Protein AF-A0A524LNA4-F1 (afdb_monomer_lite)

Radius of gyration: 17.6 Å; chains: 1; bounding box: 39×38×52 Å

Foldseek 3Di:
DWDDDPQWIWDWADDPQQKIKIWTFNQDPVPRDHDDDDDGWIKIFIDHNNPAGQDDIDTFDPDPCSVVVVVVVVVVQNQQWDPDAALVGFGWGWDADPVSPAIWTAGSPPPQAGDIGRDPDHNVVVDDNVDRDPGDHD

Sequence (138 aa):
SIRSVEGEIIYRIPLKNDLSIWIYSTINPMSGMSRERGEDAIRMVLMYKNTHAVMKESKTLRTLNWKKNLEAKIKELTEKTTEYRCPWGHPLVKRTGKSGKGSFYGCANFPDCSYTYKGEKRISDVYDPKNIPPLPRK

Structure (mmCIF, N/CA/C/O backbone):
data_AF-A0A524LNA4-F1
#
_entry.id   AF-A0A524LNA4-F1
#
loop_
_atom_site.group_PDB
_atom_site.id
_atom_site.type_symbol
_atom_site.label_atom_id
_atom_site.label_alt_id
_atom_site.label_comp_id
_atom_site.label_asym_id
_atom_site.label_entity_id
_atom_site.label_seq_id
_atom_site.pdbx_PDB_ins_code
_atom_site.Cartn_x
_atom_site.Cartn_y
_atom_site.Cartn_z
_atom_site.occupancy
_atom_site.B_iso_or_equiv
_atom_site.auth_seq_id
_atom_site.auth_comp_id
_atom_site.auth_asym_id
_atom_site.auth_atom_id
_atom_site.pdbx_PDB_model_num
ATOM 1 N N . SER A 1 1 ? 5.785 -16.293 -3.740 1.00 58.09 1 SER A N 1
ATOM 2 C CA . SER A 1 1 ? 5.402 -17.344 -4.708 1.00 58.09 1 SER A CA 1
ATOM 3 C C . SER A 1 1 ? 5.394 -16.749 -6.105 1.00 58.09 1 SER A C 1
ATOM 5 O O . SER A 1 1 ? 5.196 -15.542 -6.222 1.00 58.09 1 SER 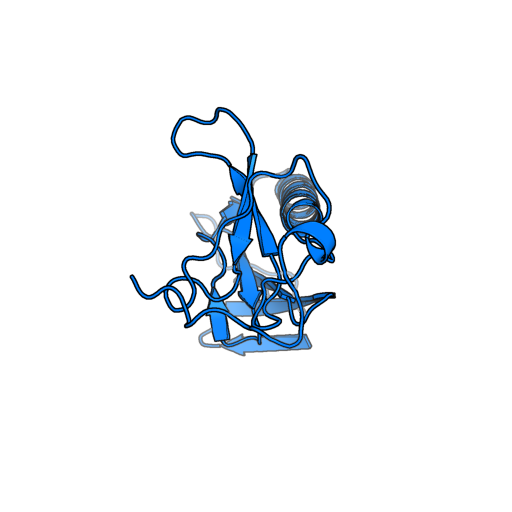A O 1
ATOM 7 N N . ILE A 1 2 ? 5.646 -17.570 -7.127 1.00 58.34 2 ILE A N 1
ATOM 8 C CA . ILE A 1 2 ? 5.621 -17.180 -8.544 1.00 58.34 2 ILE A CA 1
ATOM 9 C C . ILE A 1 2 ? 4.382 -17.829 -9.168 1.00 58.34 2 ILE A C 1
ATOM 11 O O . ILE A 1 2 ? 4.153 -19.019 -8.957 1.00 58.34 2 ILE A O 1
ATOM 15 N N . ARG A 1 3 ? 3.559 -17.056 -9.880 1.00 61.94 3 ARG A N 1
ATOM 16 C CA . ARG A 1 3 ? 2.427 -17.566 -10.674 1.00 61.94 3 ARG A CA 1
ATOM 17 C C . ARG A 1 3 ? 2.467 -16.924 -12.056 1.00 61.94 3 ARG A C 1
ATOM 19 O O . ARG A 1 3 ? 2.799 -15.746 -12.150 1.00 61.94 3 ARG A O 1
ATOM 26 N N . SER A 1 4 ? 2.145 -17.687 -13.098 1.00 54.56 4 SER A N 1
ATOM 27 C CA . SER A 1 4 ? 1.958 -17.152 -14.447 1.00 54.56 4 SER A CA 1
ATOM 28 C C . SER A 1 4 ? 0.468 -17.104 -14.766 1.00 54.56 4 SER A C 1
ATOM 30 O O . SER A 1 4 ? -0.234 -18.090 -14.545 1.00 54.56 4 SER A O 1
ATOM 32 N N . VAL A 1 5 ? -0.009 -15.954 -15.233 1.00 61.72 5 VAL A N 1
ATOM 33 C CA . VAL A 1 5 ? -1.385 -15.737 -15.697 1.00 61.72 5 VAL A CA 1
ATOM 34 C C . VAL A 1 5 ? -1.273 -14.985 -17.019 1.00 61.72 5 VAL A C 1
ATOM 36 O O . VAL A 1 5 ? -0.635 -13.939 -17.061 1.00 61.72 5 VAL A O 1
ATOM 39 N N . GLU A 1 6 ? -1.807 -15.547 -18.107 1.00 56.84 6 GLU A N 1
ATOM 40 C CA . GLU A 1 6 ? -1.861 -14.896 -19.435 1.00 56.84 6 GLU A CA 1
ATOM 41 C C . GLU A 1 6 ? -0.500 -14.391 -19.979 1.00 56.84 6 GLU A C 1
ATOM 43 O O . GLU A 1 6 ? -0.417 -13.452 -20.769 1.00 56.84 6 GLU A O 1
ATOM 48 N N . GLY A 1 7 ? 0.606 -15.030 -19.577 1.00 57.44 7 GLY A N 1
ATOM 49 C CA . GLY A 1 7 ? 1.959 -14.648 -19.999 1.00 57.44 7 GLY A CA 1
ATOM 50 C C . GLY A 1 7 ? 2.595 -13.508 -19.193 1.00 57.44 7 GLY A C 1
ATOM 51 O O . GLY A 1 7 ? 3.727 -13.131 -19.493 1.00 57.44 7 GLY A O 1
ATOM 52 N N . GLU A 1 8 ? 1.925 -13.000 -18.156 1.00 61.28 8 GLU A N 1
ATOM 53 C CA . GLU A 1 8 ? 2.538 -12.196 -17.098 1.00 61.28 8 GLU A CA 1
ATOM 54 C C . GLU A 1 8 ? 2.961 -13.089 -15.927 1.00 61.28 8 GLU A C 1
ATOM 56 O O . GLU A 1 8 ? 2.310 -14.076 -15.574 1.00 61.28 8 GLU A O 1
ATOM 61 N N . ILE A 1 9 ? 4.078 -12.735 -15.305 1.00 70.75 9 ILE A N 1
ATOM 62 C CA . ILE A 1 9 ? 4.639 -13.386 -14.131 1.00 70.75 9 ILE A CA 1
ATOM 63 C C . ILE A 1 9 ? 4.439 -12.487 -12.936 1.00 70.75 9 ILE A C 1
ATOM 65 O O . ILE A 1 9 ? 4.834 -11.321 -12.926 1.00 70.75 9 ILE A O 1
ATOM 69 N N . ILE A 1 10 ? 3.834 -13.079 -11.916 1.00 76.62 10 ILE A N 1
ATOM 70 C CA . ILE A 1 10 ? 3.478 -12.412 -10.680 1.00 76.62 10 ILE A CA 1
ATOM 71 C C . ILE A 1 10 ? 4.454 -12.866 -9.604 1.00 76.62 10 ILE A C 1
ATOM 73 O O . ILE A 1 10 ? 4.406 -14.014 -9.148 1.00 76.62 10 ILE A O 1
ATOM 77 N N . TYR A 1 11 ? 5.318 -11.954 -9.170 1.00 83.62 11 TYR A N 1
ATOM 78 C CA . TYR A 1 11 ? 6.122 -12.124 -7.968 1.00 83.62 11 TYR A CA 1
ATOM 79 C C . TYR A 1 11 ? 5.380 -11.522 -6.787 1.00 83.62 11 TYR A C 1
ATOM 81 O O . TYR A 1 11 ? 4.949 -10.371 -6.828 1.00 83.62 11 TYR A O 1
ATOM 89 N N . ARG A 1 12 ? 5.259 -12.290 -5.707 1.00 88.62 12 ARG A N 1
ATOM 90 C CA . ARG A 1 12 ? 4.666 -11.807 -4.461 1.00 88.62 12 ARG A CA 1
ATOM 91 C C . ARG A 1 12 ? 5.721 -11.694 -3.370 1.00 88.62 12 ARG A C 1
ATOM 93 O O . ARG A 1 12 ? 6.260 -12.718 -2.945 1.00 88.62 12 ARG A O 1
ATOM 100 N N . ILE A 1 13 ? 5.933 -10.472 -2.887 1.00 91.81 13 ILE A N 1
ATOM 101 C CA . ILE A 1 13 ? 6.728 -10.168 -1.694 1.00 91.81 13 ILE A CA 1
ATOM 102 C C . ILE A 1 13 ? 5.760 -10.077 -0.504 1.00 91.81 13 ILE A C 1
ATOM 104 O O . ILE A 1 13 ? 4.956 -9.140 -0.458 1.00 91.81 13 ILE A O 1
ATOM 108 N N . PRO A 1 14 ? 5.759 -11.048 0.426 1.00 94.06 14 PRO A N 1
ATOM 109 C CA . PRO A 1 14 ? 4.920 -10.978 1.616 1.00 94.06 14 PRO A CA 1
ATOM 110 C C . PRO A 1 14 ? 5.408 -9.867 2.554 1.00 94.06 14 PRO A C 1
ATOM 112 O O . PRO A 1 14 ? 6.608 -9.696 2.750 1.00 94.06 14 PRO A O 1
ATOM 115 N N . LEU A 1 15 ? 4.465 -9.134 3.139 1.00 93.62 15 LEU A N 1
ATOM 116 C CA . LEU A 1 15 ? 4.694 -8.136 4.180 1.00 93.62 15 LEU A CA 1
ATOM 117 C C . LEU A 1 15 ? 3.875 -8.510 5.427 1.00 93.62 15 LEU A C 1
ATOM 119 O O . LEU A 1 15 ? 3.107 -9.474 5.428 1.00 93.62 15 LEU A O 1
ATOM 123 N N . LYS A 1 16 ? 4.036 -7.743 6.506 1.00 91.06 16 LYS A N 1
ATOM 124 C CA . LYS A 1 16 ? 3.246 -7.911 7.733 1.00 91.06 16 LYS A CA 1
ATOM 125 C C . LYS A 1 16 ? 1.771 -7.547 7.518 1.00 91.06 16 LYS A C 1
ATOM 127 O O . LYS A 1 16 ? 1.416 -6.873 6.553 1.00 91.06 16 LYS A O 1
ATOM 132 N N . ASN A 1 17 ? 0.915 -7.962 8.453 1.00 92.25 17 ASN A N 1
ATOM 133 C CA . ASN A 1 17 ? -0.511 -7.612 8.492 1.00 92.25 17 ASN A CA 1
ATOM 134 C C . ASN A 1 17 ? -1.300 -8.000 7.222 1.00 92.25 17 ASN A C 1
ATOM 136 O O . ASN A 1 17 ? -2.138 -7.236 6.751 1.00 92.25 17 ASN A O 1
ATOM 140 N N . ASP A 1 18 ? -1.026 -9.183 6.661 1.00 94.69 18 ASP A N 1
ATOM 141 C CA . ASP A 1 18 ? -1.648 -9.712 5.432 1.00 94.69 18 ASP A CA 1
ATOM 142 C C . ASP A 1 18 ? -1.467 -8.829 4.187 1.00 94.69 18 ASP A C 1
ATOM 144 O O . ASP A 1 18 ? -2.210 -8.947 3.204 1.00 94.69 18 ASP A O 1
ATOM 148 N N . LEU A 1 19 ? -0.473 -7.940 4.216 1.00 96.19 19 LEU A N 1
ATOM 149 C CA . LEU A 1 19 ? -0.083 -7.136 3.071 1.00 96.19 19 LEU A CA 1
ATOM 150 C C . LEU A 1 19 ? 0.917 -7.902 2.202 1.00 96.19 19 LEU A C 1
ATOM 152 O O . LEU A 1 19 ? 1.673 -8.757 2.661 1.00 96.19 19 LEU A O 1
ATOM 156 N N . SER A 1 20 ? 0.939 -7.599 0.911 1.00 95.69 20 SER A N 1
ATOM 157 C CA . SER A 1 20 ? 2.001 -8.065 0.022 1.00 95.69 20 SER A CA 1
ATOM 158 C C . SER A 1 20 ? 2.168 -7.145 -1.173 1.00 95.69 20 SER A C 1
ATOM 160 O O . SER A 1 20 ? 1.197 -6.558 -1.637 1.00 95.69 20 SER A O 1
ATOM 162 N N . ILE A 1 21 ? 3.387 -7.037 -1.688 1.00 95.19 21 ILE A N 1
ATOM 163 C CA . ILE A 1 21 ? 3.651 -6.348 -2.952 1.00 95.19 21 ILE A CA 1
ATOM 164 C C . ILE A 1 21 ? 3.589 -7.394 -4.055 1.00 95.19 21 ILE A C 1
ATOM 166 O O . ILE A 1 21 ? 4.318 -8.387 -4.022 1.00 95.19 21 ILE A O 1
ATOM 170 N N . TRP A 1 22 ? 2.695 -7.185 -5.009 1.00 93.69 22 TRP A N 1
ATOM 171 C CA . TRP A 1 22 ? 2.612 -7.976 -6.226 1.00 93.69 22 TRP A CA 1
ATOM 172 C C . TRP A 1 22 ? 3.342 -7.232 -7.328 1.00 93.69 22 TRP A C 1
ATOM 174 O O . TRP A 1 22 ? 3.092 -6.048 -7.539 1.00 93.69 22 TRP A O 1
ATOM 184 N N . ILE A 1 23 ? 4.246 -7.924 -8.006 1.00 90.00 23 ILE A N 1
ATOM 185 C CA . ILE A 1 23 ? 5.040 -7.411 -9.114 1.00 90.00 23 ILE A CA 1
ATOM 186 C C . ILE A 1 23 ? 4.645 -8.217 -10.341 1.00 90.00 23 ILE A C 1
ATOM 188 O O . ILE A 1 23 ? 4.875 -9.422 -10.374 1.00 90.00 23 ILE A O 1
ATOM 192 N N . TYR A 1 24 ? 4.065 -7.549 -11.325 1.00 86.94 24 TYR A N 1
ATOM 193 C CA . TYR A 1 24 ? 3.683 -8.122 -12.605 1.00 86.94 24 TYR A CA 1
ATOM 194 C C . TYR A 1 24 ? 4.755 -7.759 -13.627 1.00 86.94 24 TYR A C 1
ATOM 196 O O . TYR A 1 24 ? 5.115 -6.586 -13.774 1.00 86.94 24 TYR A O 1
ATOM 204 N N . SER A 1 25 ? 5.288 -8.769 -14.301 1.00 78.75 25 SER A N 1
ATOM 205 C CA . SER A 1 25 ? 6.344 -8.624 -15.299 1.00 78.75 25 SER A CA 1
ATOM 206 C C . SER A 1 25 ? 6.129 -9.618 -16.429 1.00 78.75 25 SER A C 1
ATOM 208 O O . SER A 1 25 ? 5.746 -10.753 -16.175 1.00 78.75 25 SER A O 1
ATOM 210 N N . THR A 1 26 ? 6.437 -9.246 -17.668 1.00 71.06 26 THR A N 1
ATOM 211 C CA . THR A 1 26 ? 6.449 -10.204 -18.789 1.00 71.06 26 THR A CA 1
ATOM 212 C C . THR A 1 26 ? 7.756 -11.008 -18.880 1.00 71.06 26 THR A C 1
ATOM 214 O O . THR A 1 26 ? 7.907 -11.846 -19.768 1.00 71.06 26 THR A O 1
ATOM 217 N N . ILE A 1 27 ? 8.720 -10.761 -17.981 1.00 64.94 27 ILE A N 1
ATOM 218 C CA . ILE A 1 27 ? 10.037 -11.415 -17.987 1.00 64.94 27 ILE A CA 1
ATOM 219 C C . ILE A 1 27 ? 9.919 -12.828 -17.436 1.00 64.94 27 ILE A C 1
ATOM 221 O O . ILE A 1 27 ? 9.657 -13.001 -16.247 1.00 64.94 27 ILE A O 1
ATOM 225 N N . ASN A 1 28 ? 10.205 -13.823 -18.275 1.00 60.75 28 ASN A N 1
ATOM 226 C CA . ASN A 1 28 ? 10.277 -15.223 -17.867 1.00 60.75 28 ASN A CA 1
ATOM 227 C C . ASN A 1 28 ? 11.399 -15.435 -16.827 1.00 60.75 28 ASN A C 1
ATOM 229 O O . ASN A 1 28 ? 12.542 -15.065 -17.107 1.00 60.75 28 ASN A O 1
ATOM 233 N N . PRO A 1 29 ? 11.144 -16.039 -15.643 1.00 54.31 29 PRO A N 1
ATOM 234 C CA . PRO A 1 29 ? 12.154 -16.146 -14.596 1.00 54.31 29 PRO A CA 1
ATOM 235 C C . PRO A 1 29 ? 13.207 -17.217 -14.915 1.00 54.31 29 PRO A C 1
ATOM 237 O O . PRO A 1 29 ? 14.248 -17.241 -14.270 1.00 54.31 29 PRO A O 1
ATOM 240 N N . MET A 1 30 ? 12.935 -18.104 -15.878 1.00 53.34 30 MET A N 1
ATOM 241 C CA . MET A 1 30 ? 13.831 -19.186 -16.289 1.00 53.34 30 MET A CA 1
ATOM 242 C C . MET A 1 30 ? 14.762 -18.762 -17.424 1.00 53.34 30 MET A C 1
ATOM 244 O O . MET A 1 30 ? 15.909 -19.189 -17.452 1.00 53.34 30 MET A O 1
ATOM 248 N N . SER A 1 31 ? 14.292 -17.917 -18.347 1.00 58.53 31 SER A N 1
ATOM 249 C CA . SER A 1 31 ? 15.094 -17.479 -19.498 1.00 58.53 31 SER A CA 1
ATOM 250 C C . SER A 1 31 ? 15.645 -16.057 -19.370 1.00 58.53 31 SER A C 1
ATOM 252 O O . SER A 1 31 ? 16.527 -15.684 -20.136 1.00 58.53 31 SER A O 1
ATOM 254 N N . GLY A 1 32 ? 15.115 -15.234 -18.455 1.00 57.00 32 GLY A N 1
ATOM 255 C CA . GLY A 1 32 ? 15.461 -13.811 -18.338 1.00 57.00 32 GLY A CA 1
ATOM 256 C C . GLY A 1 32 ? 15.054 -12.970 -19.556 1.00 57.00 32 GLY A C 1
ATOM 257 O O . GLY A 1 32 ? 15.349 -11.776 -19.608 1.00 57.00 32 GLY A O 1
ATOM 258 N N . MET A 1 33 ? 14.375 -13.579 -20.533 1.00 55.91 33 MET A N 1
ATOM 259 C CA . MET A 1 33 ? 13.975 -12.935 -21.775 1.00 55.91 33 MET A CA 1
ATOM 260 C C . MET A 1 33 ? 12.657 -12.187 -21.605 1.00 55.91 33 MET A C 1
ATOM 262 O O . MET A 1 33 ? 11.734 -12.609 -20.906 1.00 55.91 33 MET A O 1
ATOM 266 N N . SER A 1 34 ? 12.592 -11.062 -22.299 1.00 62.16 34 SER A N 1
ATOM 267 C CA . SER A 1 34 ? 11.440 -10.184 -22.432 1.00 62.16 34 SER A CA 1
ATOM 268 C C . SER A 1 34 ? 10.914 -10.265 -23.867 1.00 62.16 34 SER A C 1
ATOM 270 O O . SER A 1 34 ? 11.709 -10.462 -24.782 1.00 62.16 34 SER A O 1
ATOM 272 N N . ARG A 1 35 ? 9.622 -9.981 -24.095 1.00 55.94 35 ARG A N 1
ATOM 273 C CA . ARG A 1 35 ? 9.125 -9.628 -25.444 1.00 55.94 35 ARG A CA 1
ATOM 274 C C . ARG A 1 35 ? 9.905 -8.411 -26.000 1.00 55.94 35 ARG A C 1
ATOM 276 O O . ARG A 1 35 ? 10.403 -7.604 -25.210 1.00 55.94 35 ARG A O 1
ATOM 283 N N . GLU A 1 36 ? 10.084 -8.317 -27.319 1.00 54.22 36 GLU A N 1
ATOM 284 C CA . GLU A 1 36 ? 10.952 -7.327 -27.995 1.00 54.22 36 GLU A CA 1
ATOM 285 C C . GLU A 1 36 ? 10.646 -5.844 -27.665 1.00 54.22 36 GLU A C 1
ATOM 287 O O . GLU A 1 36 ? 9.637 -5.508 -27.047 1.00 54.22 36 GLU A O 1
ATOM 292 N N . ARG A 1 37 ? 11.584 -4.949 -28.027 1.00 50.47 37 ARG A N 1
ATOM 293 C CA . ARG A 1 37 ? 11.651 -3.522 -27.644 1.00 50.47 37 ARG A CA 1
ATOM 294 C C . ARG A 1 37 ? 10.347 -2.747 -27.905 1.00 50.47 37 ARG A C 1
ATOM 296 O O . ARG A 1 37 ? 9.956 -2.557 -29.048 1.00 50.47 37 ARG A O 1
ATOM 303 N N . GLY A 1 38 ? 9.798 -2.166 -26.836 1.00 55.22 38 GLY A N 1
ATOM 304 C CA . GLY A 1 38 ? 8.697 -1.198 -26.871 1.00 55.22 38 GLY A CA 1
ATOM 305 C C . GLY A 1 38 ? 7.753 -1.374 -25.679 1.00 55.22 38 GLY A C 1
ATOM 306 O O . GLY A 1 38 ? 7.137 -2.417 -25.525 1.00 55.22 38 GLY A O 1
ATOM 307 N N . GLU A 1 39 ? 7.697 -0.370 -24.804 1.00 55.50 39 GLU A N 1
ATOM 308 C CA . GLU A 1 39 ? 6.657 -0.115 -23.784 1.00 55.50 39 GLU A CA 1
ATOM 309 C C . GLU A 1 39 ? 6.293 -1.147 -22.700 1.00 55.50 39 GLU A C 1
ATOM 311 O O . GLU A 1 39 ? 5.455 -0.825 -21.861 1.00 55.50 39 GLU A O 1
ATOM 316 N N . ASP A 1 40 ? 6.904 -2.328 -22.589 1.00 63.69 40 ASP A N 1
ATOM 317 C CA . ASP A 1 40 ? 6.568 -3.161 -21.421 1.00 63.69 40 ASP A CA 1
ATOM 318 C C . ASP A 1 40 ? 7.144 -2.568 -20.113 1.00 63.69 40 ASP A C 1
ATOM 320 O O . ASP A 1 40 ? 8.309 -2.149 -20.035 1.00 63.69 40 ASP A O 1
ATOM 324 N N . ALA A 1 41 ? 6.290 -2.490 -19.093 1.00 75.38 41 ALA A N 1
ATOM 325 C CA . ALA A 1 41 ? 6.538 -1.830 -17.821 1.00 75.38 41 ALA A CA 1
ATOM 326 C C . ALA A 1 41 ? 6.251 -2.797 -16.674 1.00 75.38 41 ALA A C 1
ATOM 328 O O . ALA A 1 41 ? 5.195 -3.419 -16.612 1.00 75.38 41 ALA A O 1
ATOM 329 N N . ILE A 1 42 ? 7.159 -2.851 -15.704 1.00 85.44 42 ILE A N 1
ATOM 330 C CA . ILE A 1 42 ? 6.957 -3.654 -14.499 1.00 85.44 42 ILE A CA 1
ATOM 331 C C . ILE A 1 42 ? 5.901 -2.950 -13.648 1.00 85.44 42 ILE A C 1
ATOM 333 O O . ILE A 1 42 ? 6.124 -1.821 -13.192 1.00 85.44 42 ILE A O 1
ATOM 337 N N . ARG A 1 43 ? 4.748 -3.593 -13.447 1.00 89.94 43 ARG A N 1
ATOM 338 C CA . ARG A 1 43 ? 3.660 -3.054 -12.619 1.00 89.94 43 ARG A CA 1
ATOM 339 C C . ARG A 1 43 ? 3.786 -3.585 -11.204 1.00 89.94 43 ARG A C 1
ATOM 341 O O . ARG A 1 43 ? 4.057 -4.764 -10.999 1.00 89.94 43 ARG A O 1
ATOM 348 N N . MET A 1 44 ? 3.556 -2.726 -10.221 1.00 91.75 44 MET A N 1
ATOM 349 C CA . MET A 1 44 ? 3.509 -3.125 -8.820 1.00 91.75 44 MET A CA 1
ATOM 350 C C . MET A 1 44 ? 2.234 -2.666 -8.152 1.00 91.75 44 MET A C 1
ATOM 352 O O . MET A 1 44 ? 1.808 -1.524 -8.339 1.00 91.75 44 MET A O 1
ATOM 356 N N . VAL A 1 45 ? 1.683 -3.533 -7.312 1.00 94.44 45 VAL A N 1
ATOM 357 C CA . VAL A 1 45 ? 0.467 -3.269 -6.551 1.00 94.44 45 VAL A CA 1
ATOM 358 C C . VAL A 1 45 ? 0.669 -3.733 -5.114 1.00 94.44 45 VAL A C 1
ATOM 360 O O . VAL A 1 45 ? 1.079 -4.867 -4.873 1.00 94.44 45 VAL A O 1
ATOM 363 N N . LEU A 1 46 ? 0.379 -2.862 -4.147 1.00 96.44 46 LEU A N 1
ATOM 364 C CA . LEU A 1 46 ? 0.260 -3.262 -2.746 1.00 96.44 46 LEU A CA 1
ATOM 365 C C . LEU A 1 46 ? -1.122 -3.890 -2.538 1.00 96.44 46 LEU A C 1
ATOM 367 O O . LEU A 1 46 ? -2.138 -3.237 -2.769 1.00 96.44 46 LEU A O 1
ATOM 371 N N . MET A 1 47 ? -1.147 -5.139 -2.093 1.00 96.25 47 MET A N 1
ATOM 372 C CA . MET A 1 47 ? -2.344 -5.959 -1.938 1.00 96.25 47 MET A CA 1
ATOM 373 C C . MET A 1 47 ? -2.613 -6.257 -0.464 1.00 96.25 47 MET A C 1
ATOM 375 O O . MET A 1 47 ? -1.684 -6.588 0.269 1.00 96.25 47 MET A O 1
ATOM 379 N N . TYR A 1 48 ? -3.879 -6.222 -0.054 1.00 96.69 48 TYR A N 1
ATOM 380 C CA . TYR A 1 48 ? -4.366 -6.701 1.239 1.00 96.69 48 TYR A CA 1
ATOM 381 C C . TYR A 1 48 ? -5.126 -8.016 1.053 1.00 96.69 48 TYR A C 1
ATOM 383 O O . TYR A 1 48 ? -5.944 -8.139 0.136 1.00 96.69 48 TYR A O 1
ATOM 391 N N . LYS A 1 49 ? -4.813 -9.023 1.884 1.00 94.00 49 LYS A N 1
ATOM 392 C CA . LYS A 1 49 ? -5.417 -10.370 1.838 1.00 94.00 49 LYS A CA 1
ATOM 393 C C . LYS A 1 49 ? -5.425 -10.997 0.437 1.00 94.00 49 LYS A C 1
ATOM 395 O O . LYS A 1 49 ? -6.298 -11.797 0.121 1.00 94.00 49 LYS A O 1
ATOM 400 N N . ASN A 1 50 ? -4.466 -10.629 -0.418 1.00 90.06 50 ASN A N 1
ATOM 401 C CA . ASN A 1 50 ? -4.346 -11.111 -1.805 1.00 90.06 50 ASN A CA 1
ATOM 402 C C . ASN A 1 50 ? -5.556 -10.858 -2.707 1.00 90.06 50 ASN A C 1
ATOM 404 O O . ASN A 1 50 ? -5.681 -11.495 -3.746 1.00 90.06 50 ASN A O 1
ATOM 408 N N . THR A 1 51 ? -6.439 -9.954 -2.306 1.00 89.44 51 THR A N 1
ATOM 409 C CA . THR A 1 51 ? -7.747 -9.759 -2.940 1.00 89.44 51 THR A CA 1
ATOM 410 C C . THR A 1 51 ? -8.013 -8.290 -3.234 1.00 89.44 51 THR A C 1
ATOM 412 O O . THR A 1 51 ? -8.665 -7.981 -4.222 1.00 89.44 51 THR A O 1
ATOM 415 N N . HIS A 1 52 ? -7.449 -7.379 -2.435 1.00 90.25 52 HIS A N 1
ATOM 416 C CA . HIS A 1 52 ? -7.762 -5.955 -2.514 1.00 90.25 52 HIS A CA 1
ATOM 417 C C . HIS A 1 52 ? -6.517 -5.125 -2.811 1.00 90.25 52 HIS A C 1
ATOM 419 O O . HIS A 1 52 ? -5.541 -5.169 -2.059 1.00 90.25 52 HIS A O 1
ATOM 425 N N . ALA A 1 53 ? -6.557 -4.335 -3.884 1.00 95.06 53 ALA A N 1
ATOM 426 C CA . ALA A 1 53 ? -5.521 -3.351 -4.172 1.00 95.06 53 ALA A CA 1
ATOM 427 C C . ALA A 1 53 ? -5.646 -2.163 -3.206 1.00 95.06 53 ALA A C 1
ATOM 429 O O . ALA A 1 53 ? -6.636 -1.436 -3.200 1.00 95.06 53 ALA A O 1
ATOM 430 N N . VAL A 1 54 ? -4.616 -1.943 -2.393 1.00 95.25 54 VAL A N 1
ATOM 431 C CA . VAL A 1 54 ? -4.602 -0.908 -1.347 1.00 95.25 54 VAL A CA 1
ATOM 432 C C . VAL A 1 54 ? -4.394 0.490 -1.938 1.00 95.25 54 VAL A C 1
ATOM 434 O O . VAL A 1 54 ? -4.836 1.504 -1.381 1.00 95.25 54 VAL A O 1
ATOM 437 N N . MET A 1 55 ? -3.692 0.569 -3.064 1.00 92.06 55 MET A N 1
ATOM 438 C CA . MET A 1 55 ? -3.333 1.813 -3.734 1.00 92.06 55 MET A CA 1
ATOM 439 C C . MET A 1 55 ? -3.177 1.607 -5.237 1.00 92.06 55 MET A C 1
ATOM 441 O O . MET A 1 55 ? -3.076 0.477 -5.712 1.00 92.06 55 MET A O 1
ATOM 445 N N . LYS A 1 56 ? -3.156 2.725 -5.972 1.00 90.44 56 LYS A N 1
ATOM 446 C CA . LYS A 1 56 ? -2.936 2.724 -7.418 1.00 90.44 56 LYS A CA 1
ATOM 447 C C . LYS A 1 56 ? -1.613 2.034 -7.749 1.00 90.44 56 LYS A C 1
ATOM 449 O O . LYS A 1 56 ? -0.611 2.246 -7.065 1.00 90.44 56 LYS A O 1
ATOM 454 N N . GLU A 1 57 ? -1.635 1.245 -8.814 1.00 88.56 57 GLU A N 1
ATOM 455 C CA . GLU A 1 57 ? -0.454 0.587 -9.356 1.00 88.56 57 GLU A CA 1
ATOM 456 C C . GLU A 1 57 ? 0.662 1.585 -9.704 1.00 88.56 57 GLU A C 1
ATOM 458 O O . GLU A 1 57 ? 0.411 2.696 -10.180 1.00 88.56 57 GLU A O 1
ATOM 463 N N . SER A 1 58 ? 1.909 1.170 -9.485 1.00 87.31 58 SER A N 1
ATOM 464 C CA . SER A 1 58 ? 3.098 1.913 -9.905 1.00 87.31 58 SER A CA 1
ATOM 465 C C . SER A 1 58 ? 3.782 1.185 -11.054 1.00 87.31 58 SER A C 1
ATOM 467 O O . SER A 1 58 ? 4.002 -0.021 -10.973 1.00 87.31 58 SER A O 1
ATOM 469 N N . LYS A 1 59 ? 4.139 1.917 -12.116 1.00 86.94 59 LYS A N 1
ATOM 470 C CA . LYS A 1 59 ? 4.776 1.368 -13.324 1.00 86.94 59 LYS A CA 1
ATOM 471 C C . LYS A 1 59 ? 6.241 1.764 -13.398 1.00 86.94 59 LYS A C 1
ATOM 473 O O . LYS A 1 59 ? 6.564 2.944 -13.267 1.00 86.94 59 LYS A O 1
ATOM 478 N N . THR A 1 60 ? 7.133 0.805 -13.600 1.00 83.81 60 THR A N 1
ATOM 479 C CA . THR A 1 60 ? 8.562 1.046 -13.829 1.00 83.81 60 THR A CA 1
ATOM 480 C C . THR A 1 60 ? 8.905 0.689 -15.265 1.00 83.81 60 THR A C 1
ATOM 482 O O . THR A 1 60 ? 8.818 -0.474 -15.652 1.00 83.81 60 THR A O 1
ATOM 485 N N . LEU A 1 61 ? 9.300 1.697 -16.045 1.00 82.69 61 LEU A N 1
ATOM 486 C CA . LEU A 1 61 ? 9.783 1.500 -17.409 1.00 82.69 61 LEU A CA 1
ATOM 487 C C . LEU A 1 61 ? 11.116 0.745 -17.402 1.00 82.69 61 LEU A C 1
ATOM 489 O O . LEU A 1 61 ? 11.956 0.951 -16.521 1.00 82.69 61 LEU A O 1
ATOM 493 N N . ARG A 1 62 ? 11.326 -0.092 -18.417 1.00 78.06 62 ARG A N 1
ATOM 494 C CA . ARG A 1 62 ? 12.514 -0.944 -18.562 1.00 78.06 62 ARG A CA 1
ATOM 495 C C . ARG A 1 62 ? 13.687 -0.200 -19.211 1.00 78.06 62 ARG A C 1
ATOM 497 O O . ARG A 1 62 ? 14.189 -0.586 -20.260 1.00 78.06 62 ARG A O 1
ATOM 504 N N . THR A 1 63 ? 14.101 0.906 -18.593 1.00 78.88 63 THR A N 1
ATOM 505 C CA . THR A 1 63 ? 15.332 1.642 -18.945 1.00 78.88 63 THR A CA 1
ATOM 506 C C . THR A 1 63 ? 16.553 0.980 -18.303 1.00 78.88 63 THR A C 1
ATOM 508 O O . THR A 1 63 ? 16.389 0.138 -17.434 1.00 78.88 63 THR A O 1
ATOM 511 N N . LEU A 1 64 ? 17.787 1.366 -18.648 1.00 76.88 64 LEU A N 1
ATOM 512 C CA . LEU A 1 64 ? 19.011 0.777 -18.058 1.00 76.88 64 LEU A CA 1
ATOM 513 C C . LEU A 1 64 ? 18.997 0.712 -16.514 1.00 76.88 64 LEU A C 1
ATOM 515 O O . LEU A 1 64 ? 19.512 -0.232 -15.924 1.00 76.88 64 LEU A O 1
ATOM 519 N N . ASN A 1 65 ? 18.333 1.671 -15.861 1.00 83.00 65 ASN A N 1
ATOM 520 C CA . ASN A 1 65 ? 18.237 1.775 -14.402 1.00 83.00 65 ASN A CA 1
ATOM 521 C C . ASN A 1 65 ? 16.971 1.132 -13.805 1.00 83.00 65 ASN A C 1
ATOM 523 O O . ASN A 1 65 ? 16.645 1.378 -12.641 1.00 83.00 65 ASN A O 1
ATOM 527 N N . TRP A 1 66 ? 16.235 0.321 -14.571 1.00 83.75 66 TRP A N 1
ATOM 528 C CA . TRP A 1 66 ? 14.949 -0.243 -14.147 1.00 83.75 66 TRP A CA 1
ATOM 529 C C . TRP A 1 66 ? 15.046 -1.020 -12.833 1.00 83.75 66 TRP A C 1
ATOM 531 O O . TRP A 1 66 ? 14.153 -0.895 -12.000 1.00 83.75 66 TRP A O 1
ATOM 541 N N . LYS A 1 67 ? 16.138 -1.766 -12.616 1.00 83.31 67 LYS A N 1
ATOM 542 C CA . LYS A 1 67 ? 16.344 -2.571 -11.404 1.00 83.31 67 LYS A CA 1
ATOM 543 C C . LYS A 1 67 ? 16.415 -1.689 -10.159 1.00 83.31 67 LYS A C 1
A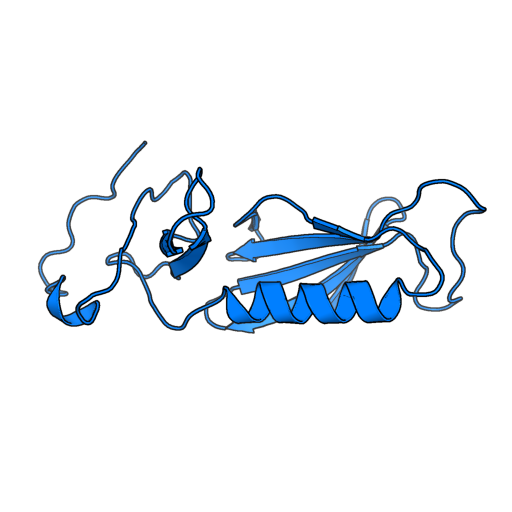TOM 545 O O . LYS A 1 67 ? 15.648 -1.885 -9.223 1.00 83.31 67 LYS A O 1
ATOM 550 N N . LYS A 1 68 ? 17.253 -0.650 -10.201 1.00 87.19 68 LYS A N 1
ATOM 551 C CA . LYS A 1 68 ? 17.382 0.338 -9.121 1.00 87.19 68 LYS A CA 1
ATOM 552 C C . LYS A 1 68 ? 16.056 1.058 -8.858 1.00 87.19 68 LYS A C 1
ATOM 554 O O . LYS A 1 68 ? 15.667 1.253 -7.710 1.00 87.19 68 LYS A O 1
ATOM 559 N N . ASN A 1 69 ? 15.336 1.424 -9.919 1.00 88.75 69 ASN A N 1
ATOM 560 C CA . ASN A 1 69 ? 14.027 2.071 -9.806 1.00 88.75 69 ASN A CA 1
ATOM 561 C C . ASN A 1 69 ? 12.970 1.138 -9.196 1.00 88.75 69 ASN A C 1
ATOM 563 O O . ASN A 1 69 ? 12.123 1.582 -8.422 1.00 88.75 69 ASN A O 1
ATOM 567 N N . LEU A 1 70 ? 13.010 -0.149 -9.544 1.00 88.56 70 LEU A N 1
ATOM 568 C CA . LEU A 1 70 ? 12.131 -1.169 -8.986 1.00 88.56 70 LEU A CA 1
ATOM 569 C C . LEU A 1 70 ? 12.404 -1.360 -7.490 1.00 88.56 70 LEU A C 1
ATOM 571 O O . LEU A 1 70 ? 11.473 -1.281 -6.693 1.00 88.56 70 LEU A O 1
ATOM 575 N N . GLU A 1 71 ? 13.669 -1.529 -7.103 1.00 90.94 71 GLU A N 1
ATOM 576 C CA . GLU A 1 71 ? 14.097 -1.654 -5.704 1.00 90.94 71 GLU A CA 1
ATOM 577 C C . GLU A 1 71 ? 13.677 -0.439 -4.865 1.00 90.94 71 GLU A C 1
ATOM 579 O O . GLU A 1 71 ? 13.094 -0.599 -3.791 1.00 90.94 71 GLU A O 1
ATOM 584 N N . ALA A 1 72 ? 13.890 0.778 -5.377 1.00 93.19 72 ALA A N 1
ATOM 585 C CA . ALA A 1 72 ? 13.490 2.009 -4.697 1.00 93.19 72 ALA A CA 1
ATOM 586 C C . ALA A 1 72 ? 11.979 2.058 -4.424 1.00 93.19 72 ALA A C 1
ATOM 588 O O . ALA A 1 72 ? 11.551 2.452 -3.341 1.00 93.19 72 ALA A O 1
ATOM 589 N N . LYS A 1 73 ? 11.160 1.606 -5.374 1.00 92.69 73 LYS A N 1
ATOM 590 C CA . LYS A 1 73 ? 9.706 1.578 -5.203 1.00 92.69 73 LYS A CA 1
ATOM 591 C C . LYS A 1 73 ? 9.217 0.438 -4.313 1.00 92.69 73 LYS A C 1
ATOM 593 O O . LYS A 1 73 ? 8.234 0.620 -3.601 1.00 92.69 73 LYS A O 1
ATOM 598 N N . ILE A 1 74 ? 9.882 -0.720 -4.318 1.00 93.75 74 ILE A N 1
ATOM 599 C CA . ILE A 1 74 ? 9.611 -1.788 -3.343 1.00 93.75 74 ILE A CA 1
ATOM 600 C C . ILE A 1 74 ? 9.858 -1.253 -1.930 1.00 93.75 74 ILE A C 1
ATOM 602 O O . ILE A 1 74 ? 9.017 -1.433 -1.046 1.00 93.75 74 ILE A O 1
ATOM 606 N N . LYS A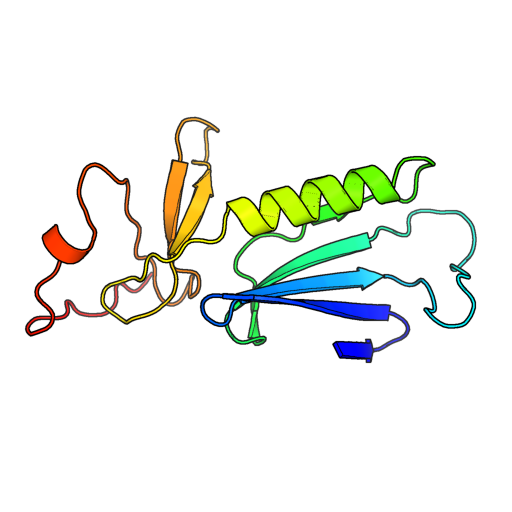 1 75 ? 10.977 -0.545 -1.733 1.00 95.00 75 LYS A N 1
ATOM 607 C CA . LYS A 1 75 ? 11.295 0.121 -0.469 1.00 95.00 75 LYS A CA 1
ATOM 608 C C . LYS A 1 75 ? 10.220 1.146 -0.095 1.00 95.00 75 LYS A C 1
ATOM 610 O O . LYS A 1 75 ? 9.680 1.063 1.003 1.00 95.00 75 LYS A O 1
ATOM 615 N N . GLU A 1 76 ? 9.827 2.021 -1.021 1.00 94.31 76 GLU A N 1
ATOM 616 C CA . GLU A 1 76 ? 8.772 3.020 -0.790 1.00 94.31 76 GLU A CA 1
ATOM 617 C C . GLU A 1 76 ? 7.432 2.377 -0.380 1.00 94.31 76 GLU A C 1
ATOM 619 O O . GLU A 1 76 ? 6.783 2.825 0.565 1.00 94.31 76 GLU A O 1
ATOM 624 N N . LEU A 1 77 ? 6.999 1.311 -1.066 1.00 94.81 77 LEU A N 1
ATOM 625 C CA . LEU A 1 77 ? 5.770 0.588 -0.718 1.00 94.81 77 LEU A CA 1
ATOM 626 C C . LEU A 1 77 ? 5.869 -0.072 0.659 1.00 94.81 77 LEU A C 1
ATOM 628 O O . LEU A 1 77 ? 4.899 -0.047 1.415 1.00 94.81 77 LEU A O 1
ATOM 632 N N . THR A 1 78 ? 7.035 -0.623 0.995 1.00 95.12 78 THR A N 1
ATOM 633 C CA . THR A 1 78 ? 7.292 -1.237 2.303 1.00 95.12 78 THR A CA 1
ATOM 634 C C . THR A 1 78 ? 7.208 -0.195 3.419 1.00 95.12 78 THR A C 1
ATOM 636 O O . THR A 1 78 ? 6.513 -0.418 4.406 1.00 95.12 78 THR A O 1
ATOM 639 N N . GLU A 1 79 ? 7.812 0.981 3.235 1.00 94.38 79 GLU A N 1
ATOM 640 C CA . GLU A 1 79 ? 7.770 2.100 4.193 1.00 94.38 79 GLU A CA 1
ATOM 641 C C . GLU A 1 79 ? 6.365 2.694 4.386 1.00 94.38 79 GLU A C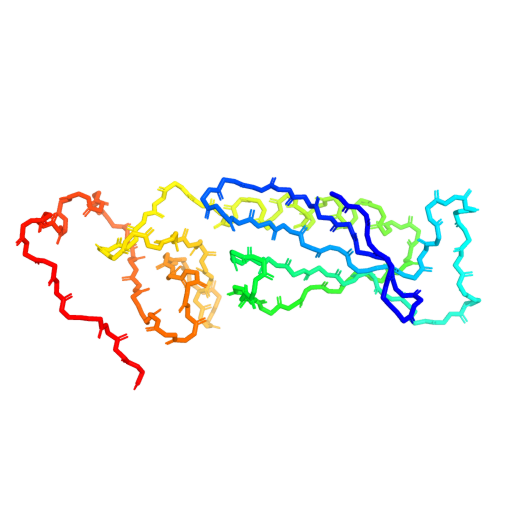 1
ATOM 643 O O . GLU A 1 79 ? 6.080 3.310 5.415 1.00 94.38 79 GLU A O 1
ATOM 648 N N . LYS A 1 80 ? 5.458 2.518 3.415 1.00 94.00 80 LYS A N 1
ATOM 649 C CA . LYS A 1 80 ? 4.045 2.895 3.577 1.00 94.00 80 LYS A CA 1
ATOM 650 C C . LYS A 1 80 ? 3.262 1.907 4.438 1.00 94.00 80 LYS A C 1
ATOM 652 O O . LYS A 1 80 ? 2.201 2.273 4.945 1.00 94.00 80 LYS A O 1
ATOM 657 N N . THR A 1 81 ? 3.725 0.669 4.590 1.00 94.25 81 THR A N 1
ATOM 658 C CA . THR A 1 81 ? 3.072 -0.299 5.479 1.00 94.25 81 THR A CA 1
ATOM 659 C C . THR A 1 81 ? 3.402 0.002 6.935 1.00 94.25 81 THR A C 1
ATOM 661 O O . THR A 1 81 ? 4.461 0.539 7.246 1.00 94.25 81 THR A O 1
ATOM 664 N N . THR A 1 82 ? 2.467 -0.287 7.837 1.00 91.81 82 THR A N 1
ATOM 665 C CA . THR A 1 82 ? 2.623 0.023 9.263 1.00 91.81 82 THR A CA 1
ATOM 666 C C . THR A 1 82 ? 2.108 -1.125 10.125 1.00 91.81 82 THR A C 1
ATOM 668 O O . THR A 1 82 ? 1.398 -2.008 9.638 1.00 91.81 82 THR A O 1
ATOM 671 N N . GLU A 1 83 ? 2.445 -1.094 11.415 1.00 89.19 83 GLU A N 1
ATOM 672 C CA . GLU A 1 83 ? 1.895 -2.014 12.423 1.00 89.19 83 GLU A CA 1
ATOM 673 C C . GLU A 1 83 ? 0.515 -1.578 12.935 1.00 89.19 83 GLU A C 1
ATOM 675 O O . GLU A 1 83 ? -0.143 -2.292 13.689 1.00 89.19 83 GLU A O 1
ATOM 680 N N . TYR A 1 84 ? 0.066 -0.388 12.540 1.00 88.94 84 TYR A N 1
ATOM 681 C CA . TYR A 1 84 ? -1.186 0.178 12.998 1.00 88.94 84 TYR A CA 1
ATOM 682 C C . TYR A 1 84 ? -2.386 -0.535 12.387 1.00 88.94 84 TYR A C 1
ATOM 684 O O . TYR A 1 84 ? -2.393 -0.891 11.207 1.00 88.94 84 TYR A O 1
ATOM 692 N N . ARG A 1 85 ? -3.439 -0.687 13.190 1.00 90.94 85 ARG A N 1
ATOM 693 C CA . ARG A 1 85 ? -4.715 -1.272 12.777 1.00 90.94 85 ARG A CA 1
ATOM 694 C C . ARG A 1 85 ? -5.859 -0.318 13.086 1.00 90.94 85 ARG A C 1
ATOM 696 O O . ARG A 1 85 ? -5.785 0.448 14.039 1.00 90.94 85 ARG A O 1
ATOM 703 N N . CYS A 1 86 ? -6.899 -0.336 12.262 1.00 91.25 86 CYS A N 1
ATOM 704 C CA . CYS A 1 86 ? -8.144 0.361 12.564 1.00 91.25 86 CYS A CA 1
ATOM 705 C C . CYS A 1 86 ? -8.910 -0.368 13.691 1.00 91.25 86 CYS A C 1
ATOM 707 O O . CYS A 1 86 ? -8.573 -1.513 14.004 1.00 91.25 86 CYS A O 1
ATOM 709 N N . PRO A 1 87 ? -9.976 0.233 14.252 1.00 90.06 87 PRO A N 1
ATOM 710 C CA . PRO A 1 87 ? -10.807 -0.405 15.282 1.00 90.06 87 PRO A CA 1
ATOM 711 C C . PRO A 1 87 ? -11.381 -1.783 14.900 1.00 90.06 87 PRO A C 1
ATOM 713 O O . PRO A 1 87 ? -11.597 -2.619 15.767 1.00 90.06 87 PRO A O 1
ATOM 716 N N . TRP A 1 88 ? -11.569 -2.058 13.604 1.00 90.38 88 TRP A N 1
ATOM 717 C CA . TRP A 1 88 ? -12.037 -3.360 13.090 1.00 90.38 88 TRP A CA 1
ATOM 718 C C . TRP A 1 88 ? -10.898 -4.334 12.749 1.00 90.38 88 TRP A C 1
ATOM 720 O O . TRP A 1 88 ? -11.118 -5.366 12.123 1.00 90.38 88 TRP A O 1
ATOM 730 N N . GLY A 1 89 ? -9.657 -4.000 13.107 1.00 90.00 89 GLY A N 1
ATOM 731 C CA . GLY A 1 89 ? -8.499 -4.879 12.954 1.00 90.00 89 GLY A CA 1
ATOM 732 C C . GLY A 1 89 ? -7.841 -4.877 11.571 1.00 90.00 89 GLY A C 1
ATOM 733 O O . GLY A 1 89 ? -6.852 -5.586 11.380 1.00 90.00 89 GLY A O 1
ATOM 734 N N . HIS A 1 90 ? -8.314 -4.084 10.607 1.00 93.75 90 HIS A N 1
ATOM 735 C CA . HIS A 1 90 ? -7.657 -3.949 9.300 1.00 93.75 90 HIS A CA 1
ATOM 736 C C . HIS A 1 90 ? -6.383 -3.095 9.398 1.00 93.75 90 HIS A C 1
ATOM 738 O O . HIS A 1 90 ? -6.370 -2.118 10.148 1.00 93.75 90 HIS A O 1
ATOM 744 N N . PRO A 1 91 ? -5.322 -3.399 8.632 1.00 95.19 91 PRO A N 1
ATOM 745 C CA . PRO A 1 91 ? -4.094 -2.617 8.678 1.00 95.19 91 PRO A CA 1
ATOM 746 C C . PRO A 1 91 ? -4.306 -1.196 8.163 1.00 95.19 91 PRO A C 1
ATOM 748 O O . PRO A 1 91 ? -5.073 -0.956 7.225 1.00 95.19 91 PRO A O 1
ATOM 751 N N . LEU A 1 92 ? -3.578 -0.256 8.755 1.00 94.38 92 LEU A N 1
ATOM 752 C CA . LEU A 1 92 ? -3.455 1.100 8.252 1.00 94.38 92 LEU A CA 1
ATOM 753 C C . LEU A 1 92 ? -2.163 1.245 7.451 1.00 94.38 92 LEU A C 1
ATOM 755 O O . LEU A 1 92 ? -1.103 0.743 7.825 1.00 94.38 92 LEU A O 1
ATOM 759 N N . VAL A 1 93 ? -2.248 1.975 6.348 1.00 95.38 93 VAL A N 1
ATOM 760 C CA . VAL A 1 93 ? -1.105 2.310 5.499 1.00 95.38 93 VAL A CA 1
ATOM 761 C C . VAL A 1 93 ? -0.927 3.817 5.426 1.00 95.38 93 VAL A C 1
ATOM 763 O O . VAL A 1 93 ? -1.905 4.569 5.409 1.00 95.38 93 VAL A O 1
ATOM 766 N N . LYS A 1 94 ? 0.321 4.275 5.363 1.00 94.50 94 LYS A N 1
ATOM 767 C CA . LYS A 1 94 ? 0.656 5.685 5.188 1.00 94.50 94 LYS A CA 1
ATOM 768 C C . LYS A 1 94 ? 0.297 6.126 3.769 1.00 94.50 94 LYS A C 1
ATOM 770 O O . LYS A 1 94 ? 0.773 5.576 2.776 1.00 94.50 94 LYS A O 1
ATOM 775 N N . ARG A 1 95 ? -0.540 7.151 3.674 1.00 93.19 95 ARG A N 1
ATOM 776 C CA . ARG A 1 95 ? -0.999 7.786 2.439 1.00 93.19 95 ARG A CA 1
ATOM 777 C C . ARG A 1 95 ? -0.584 9.251 2.436 1.00 93.19 95 ARG A C 1
ATOM 779 O O . ARG A 1 95 ? -0.508 9.896 3.482 1.00 93.19 95 ARG A O 1
ATOM 786 N N . THR A 1 96 ? -0.333 9.774 1.245 1.00 91.06 96 THR A N 1
ATOM 787 C CA . THR A 1 96 ? -0.069 11.200 1.031 1.00 91.06 96 THR A CA 1
ATOM 788 C C . THR A 1 96 ? -1.391 11.910 0.746 1.00 91.06 96 THR A C 1
ATOM 790 O O . THR A 1 96 ? -2.235 11.377 0.022 1.00 91.06 96 THR A O 1
ATOM 793 N N . GLY A 1 97 ? -1.596 13.095 1.329 1.00 86.88 97 GLY A N 1
ATOM 794 C CA . GLY A 1 97 ? -2.773 13.923 1.050 1.00 86.88 97 GLY A CA 1
ATOM 795 C C . GLY A 1 97 ? -2.864 14.343 -0.424 1.00 86.88 97 GLY A C 1
ATOM 796 O O . GLY A 1 97 ? -1.854 14.396 -1.123 1.00 86.88 97 GLY A O 1
ATOM 797 N N . LYS A 1 98 ? -4.074 14.682 -0.900 1.00 83.38 98 LYS A N 1
ATOM 798 C CA . LYS A 1 98 ? -4.325 15.060 -2.310 1.00 83.38 98 LYS A CA 1
ATOM 799 C C . LYS A 1 98 ? -3.429 16.206 -2.800 1.00 83.38 98 LYS A C 1
ATOM 801 O O . LYS A 1 98 ? -2.967 16.165 -3.931 1.00 83.38 98 LYS A O 1
ATOM 806 N N . SER A 1 99 ? -3.153 17.193 -1.948 1.00 83.62 99 SER A N 1
ATOM 807 C CA . SER A 1 99 ? -2.315 18.354 -2.283 1.00 83.62 99 SER A CA 1
ATOM 808 C C . SER A 1 99 ? -0.811 18.096 -2.119 1.00 83.62 99 SER A C 1
ATOM 810 O O . SER A 1 99 ? -0.038 19.048 -2.079 1.00 83.62 99 SER A O 1
ATOM 812 N N . GLY A 1 100 ? -0.388 16.846 -1.892 1.00 78.94 100 GLY A N 1
ATOM 813 C CA . GLY A 1 100 ? 1.002 16.495 -1.571 1.00 78.94 100 GLY A CA 1
ATOM 814 C C . GLY A 1 100 ? 1.470 16.945 -0.180 1.00 78.94 100 GLY A C 1
ATOM 815 O O . GLY A 1 100 ? 2.542 16.548 0.267 1.00 78.94 100 GLY A O 1
ATOM 816 N N . LYS A 1 101 ? 0.664 17.745 0.527 1.00 78.75 101 LYS A N 1
ATOM 817 C CA . LYS A 1 101 ? 0.957 18.258 1.866 1.00 78.75 101 LYS A CA 1
ATOM 818 C C . LYS A 1 101 ? 0.451 17.284 2.929 1.00 78.75 101 LYS A C 1
ATOM 820 O O . LYS A 1 101 ? -0.745 17.001 3.003 1.00 78.75 101 LYS A O 1
ATOM 825 N N . GLY A 1 102 ? 1.377 16.810 3.759 1.00 85.12 102 GLY A N 1
ATOM 826 C CA . GLY A 1 102 ? 1.099 15.946 4.902 1.00 85.12 102 GLY A CA 1
ATOM 827 C C . GLY A 1 102 ? 0.836 14.481 4.547 1.00 85.12 102 GLY A C 1
ATOM 828 O O . GLY A 1 102 ? 0.547 14.103 3.407 1.00 85.12 102 GLY A O 1
ATOM 829 N N . SER A 1 103 ? 0.931 13.641 5.573 1.00 90.38 103 SER A N 1
ATOM 830 C CA . SER A 1 103 ? 0.607 12.219 5.504 1.00 90.38 103 SER A CA 1
ATOM 831 C C . SER A 1 103 ? -0.470 11.864 6.512 1.00 90.38 103 SER A C 1
ATOM 833 O O . SER A 1 103 ? -0.554 12.467 7.576 1.00 90.38 103 SER A O 1
ATOM 835 N N . PHE A 1 104 ? -1.258 10.850 6.192 1.00 92.62 104 PHE A N 1
ATOM 836 C CA . PHE A 1 104 ? -2.223 10.250 7.102 1.00 92.62 104 PHE A CA 1
ATOM 837 C C . PHE A 1 104 ? -2.166 8.734 6.956 1.00 92.62 104 PHE A C 1
ATOM 839 O O . PHE A 1 104 ? -1.646 8.211 5.972 1.00 92.62 104 PHE A O 1
ATOM 846 N N . TYR A 1 105 ? -2.716 8.018 7.918 1.00 93.56 105 TYR A N 1
ATOM 847 C CA . TYR A 1 105 ? -2.875 6.578 7.857 1.00 93.56 105 TYR A CA 1
ATOM 848 C C . TYR A 1 105 ? -4.297 6.264 7.400 1.00 93.56 105 TYR A C 1
ATOM 850 O O . TYR A 1 105 ? -5.259 6.752 7.984 1.00 93.56 105 TYR A O 1
ATOM 858 N N . GLY A 1 106 ? -4.450 5.494 6.330 1.00 94.19 106 GLY A N 1
ATOM 859 C CA . GLY A 1 106 ? -5.753 5.069 5.820 1.00 94.19 106 GLY A CA 1
ATOM 860 C C . GLY A 1 106 ? -5.891 3.558 5.877 1.00 94.19 106 GLY A C 1
ATOM 861 O O . GLY A 1 106 ? -4.906 2.848 5.684 1.00 94.19 106 GLY A O 1
ATOM 862 N N . CYS A 1 107 ? -7.107 3.069 6.101 1.00 95.19 107 CYS A N 1
ATOM 863 C CA . CYS A 1 107 ? -7.386 1.639 6.094 1.00 95.19 107 CYS A CA 1
ATOM 864 C C . CYS A 1 107 ? -6.996 0.985 4.754 1.00 95.19 107 CYS A C 1
ATOM 866 O O . CYS A 1 107 ? -7.210 1.547 3.672 1.00 95.19 107 CYS A O 1
ATOM 868 N N . ALA A 1 108 ? -6.404 -0.208 4.825 1.00 96.12 108 ALA A N 1
ATOM 869 C CA . ALA A 1 108 ? -6.078 -1.014 3.655 1.00 96.12 108 ALA A CA 1
ATOM 870 C C . ALA A 1 108 ? -7.322 -1.631 2.998 1.00 96.12 108 ALA A C 1
ATOM 872 O O . ALA A 1 108 ? -7.286 -1.921 1.808 1.00 96.12 108 ALA A O 1
ATOM 873 N N . ASN A 1 109 ? -8.420 -1.776 3.749 1.00 95.31 109 ASN A N 1
ATOM 874 C CA . ASN A 1 109 ? -9.697 -2.316 3.275 1.00 95.31 109 ASN A CA 1
ATOM 875 C C . ASN A 1 109 ? -10.631 -1.239 2.689 1.00 95.31 109 ASN A C 1
ATOM 877 O O . ASN A 1 109 ? -11.849 -1.363 2.741 1.00 95.31 109 ASN A O 1
ATOM 881 N N . PHE A 1 110 ? -10.082 -0.124 2.210 1.00 93.62 110 PHE A N 1
ATOM 882 C CA . PHE A 1 110 ? -10.846 0.861 1.446 1.00 93.62 110 PHE A CA 1
ATOM 883 C C . PHE A 1 110 ? -11.222 0.258 0.076 1.00 93.62 110 PHE A C 1
ATOM 885 O O . PHE A 1 110 ? -10.354 -0.367 -0.533 1.00 93.62 110 PHE A O 1
ATOM 892 N N . PRO A 1 111 ? -12.440 0.470 -0.463 1.00 92.44 111 PRO A N 1
ATOM 893 C CA . PRO A 1 111 ? -13.460 1.439 -0.047 1.00 92.44 111 PRO A CA 1
ATOM 894 C C . PRO A 1 111 ? -14.389 0.998 1.091 1.00 92.44 111 PRO A C 1
ATOM 896 O O . PRO A 1 111 ? -15.084 1.857 1.626 1.00 92.44 111 PRO A O 1
ATOM 899 N N . ASP A 1 112 ? -14.370 -0.274 1.491 1.00 91.62 112 ASP A N 1
ATOM 900 C CA . ASP A 1 112 ? -15.320 -0.838 2.468 1.00 91.62 112 ASP A CA 1
ATOM 901 C C . ASP A 1 112 ? -15.099 -0.331 3.900 1.00 91.62 112 ASP A C 1
ATOM 903 O O . ASP A 1 112 ? -15.981 -0.405 4.752 1.00 91.62 112 ASP A O 1
ATOM 907 N N . CYS A 1 113 ? -13.908 0.195 4.181 1.00 92.69 113 CYS A N 1
ATOM 908 C CA . CYS A 1 113 ? -13.589 0.887 5.419 1.00 92.69 113 CYS A CA 1
ATOM 909 C C . CYS A 1 113 ? -12.903 2.219 5.095 1.00 92.69 113 CYS A C 1
ATOM 911 O O . CYS A 1 113 ? -11.737 2.253 4.693 1.00 92.69 113 CYS A O 1
ATOM 913 N N . SER A 1 114 ? -13.616 3.331 5.290 1.00 92.94 114 SER A N 1
ATOM 914 C CA . SER A 1 114 ? -13.115 4.689 5.024 1.00 92.94 114 SER A CA 1
ATOM 915 C C . SER A 1 114 ? -12.343 5.311 6.198 1.00 92.94 114 SER A C 1
ATOM 917 O O . SER A 1 114 ? -12.015 6.497 6.171 1.00 92.94 114 SER A O 1
ATOM 919 N N . TYR A 1 115 ? -12.002 4.512 7.216 1.00 92.25 115 TYR A N 1
ATOM 920 C CA . TYR A 1 115 ? -11.281 4.977 8.398 1.00 92.25 115 TYR A CA 1
ATOM 921 C C . TYR A 1 115 ? -9.921 5.591 8.044 1.00 92.25 115 TYR A C 1
ATOM 923 O O . TYR A 1 115 ? -9.111 5.003 7.313 1.00 92.25 115 TYR A O 1
ATOM 931 N N . THR A 1 116 ? -9.661 6.763 8.621 1.00 91.94 116 THR A N 1
ATOM 932 C CA . THR A 1 116 ? -8.386 7.469 8.516 1.00 91.94 116 THR A CA 1
ATOM 933 C C . THR A 1 116 ? -7.914 7.939 9.883 1.00 91.94 116 THR A C 1
ATOM 935 O O . THR A 1 116 ? -8.710 8.194 10.782 1.00 91.94 116 THR A O 1
ATOM 938 N N . TYR A 1 117 ? -6.601 8.060 10.029 1.00 88.50 117 TYR A N 1
ATOM 939 C CA . TYR A 1 117 ? -5.942 8.460 11.256 1.00 88.50 117 TYR A CA 1
ATOM 940 C C . TYR A 1 117 ? -4.813 9.445 10.938 1.00 88.50 117 TYR A C 1
ATOM 942 O O . TYR A 1 117 ? -3.936 9.144 10.132 1.00 88.50 117 TYR A O 1
ATOM 950 N N . LYS A 1 118 ? -4.839 10.645 11.527 1.00 84.12 118 LYS A N 1
ATOM 951 C CA . LYS A 1 118 ? -3.873 11.720 11.221 1.00 84.12 118 LYS A CA 1
ATOM 952 C C . LYS A 1 118 ? -2.688 11.812 12.189 1.00 84.12 118 LYS A C 1
ATOM 954 O O . LYS A 1 118 ? -1.750 12.531 11.887 1.00 84.12 118 LYS A O 1
ATOM 959 N N . GLY A 1 119 ? -2.682 11.014 13.257 1.00 68.50 119 GLY A N 1
ATOM 960 C CA . GLY A 1 119 ? -1.482 10.741 14.046 1.00 68.50 119 GLY A CA 1
ATOM 961 C C . GLY A 1 119 ? -0.869 11.919 14.796 1.00 68.50 119 GLY A C 1
ATOM 962 O O . GLY A 1 119 ? 0.193 12.377 14.401 1.00 68.50 119 GLY A O 1
ATOM 963 N N . GLU A 1 120 ? -1.458 12.285 15.937 1.00 62.72 120 GLU A N 1
ATOM 964 C CA . GLU A 1 120 ? -0.729 12.916 17.060 1.00 62.72 120 GLU A CA 1
ATOM 965 C C . GLU A 1 120 ? -0.729 12.037 18.333 1.00 62.72 120 GLU A C 1
ATOM 967 O O . GLU A 1 120 ? 0.146 12.184 19.178 1.00 62.72 120 GLU A O 1
ATOM 972 N N . LYS A 1 121 ? -1.662 11.079 18.470 1.00 64.00 121 LYS A N 1
ATOM 973 C CA . LYS A 1 121 ? -1.802 10.172 19.635 1.00 64.00 121 LYS A CA 1
ATOM 974 C C . LYS A 1 121 ? -1.440 8.714 19.286 1.00 64.00 121 LYS A C 1
ATOM 976 O O . LYS A 1 121 ? -1.079 8.419 18.141 1.00 64.00 121 LYS A O 1
ATOM 981 N N . ARG A 1 122 ? -1.516 7.759 20.218 1.00 64.69 122 ARG A N 1
ATOM 982 C CA . ARG A 1 122 ? -1.489 6.326 19.857 1.00 64.69 122 ARG A CA 1
ATOM 983 C C . ARG A 1 122 ? -2.906 5.877 19.502 1.00 64.69 122 ARG A C 1
ATOM 985 O O . ARG A 1 122 ? -3.874 6.403 20.035 1.00 64.69 122 ARG A O 1
ATOM 992 N N . ILE A 1 123 ? -3.053 4.895 18.613 1.00 67.69 123 ILE A N 1
ATOM 993 C CA . ILE A 1 123 ? -4.383 4.379 18.220 1.00 67.69 123 ILE A CA 1
ATOM 994 C C . ILE A 1 123 ? -5.134 3.775 19.413 1.00 67.69 123 ILE A C 1
ATOM 996 O O . ILE A 1 123 ? -6.348 3.928 19.501 1.00 67.69 123 ILE A O 1
ATOM 1000 N N . SER A 1 124 ? -4.408 3.158 20.350 1.00 63.94 124 SER A N 1
ATOM 1001 C CA . SER A 1 124 ? -4.944 2.683 21.633 1.00 63.94 124 SER A CA 1
ATOM 1002 C C . SER A 1 124 ? -5.640 3.779 22.437 1.00 63.94 124 SER A C 1
ATOM 1004 O O . SER A 1 124 ? -6.579 3.497 23.166 1.00 63.94 124 SER A O 1
ATOM 1006 N N . ASP A 1 125 ? -5.208 5.030 22.284 1.00 68.62 125 ASP A N 1
ATOM 1007 C CA . ASP A 1 125 ? -5.733 6.166 23.045 1.00 68.62 125 ASP A CA 1
ATOM 1008 C C . ASP A 1 125 ? -7.020 6.721 22.416 1.00 68.62 125 ASP A C 1
ATOM 1010 O O . ASP A 1 125 ? -7.684 7.581 22.988 1.00 68.62 125 ASP A O 1
ATOM 1014 N N . VAL A 1 126 ? -7.350 6.268 21.202 1.00 67.00 126 VAL A N 1
ATOM 1015 C CA . VAL A 1 126 ? -8.504 6.725 20.420 1.00 67.00 126 VAL A CA 1
ATOM 1016 C C . VAL A 1 126 ? -9.672 5.745 20.540 1.00 67.00 126 VAL A C 1
ATOM 1018 O O . VAL A 1 126 ? -10.799 6.105 20.204 1.00 67.00 126 VAL A O 1
ATOM 1021 N N . TYR A 1 127 ? -9.432 4.509 20.990 1.00 70.31 127 TYR A N 1
ATOM 1022 C CA . TYR A 1 127 ? -10.409 3.438 20.856 1.00 70.31 127 TYR A CA 1
ATOM 1023 C C . TYR A 1 127 ? -10.426 2.453 22.042 1.00 70.31 127 TYR A C 1
ATOM 1025 O O . TYR A 1 127 ? -9.418 1.809 22.321 1.00 70.31 127 TYR A O 1
ATOM 1033 N N . ASP A 1 128 ? -11.590 2.302 22.694 1.00 75.31 128 ASP A N 1
ATOM 1034 C CA . ASP A 1 128 ? -11.860 1.270 23.711 1.00 75.31 128 ASP A CA 1
ATOM 1035 C C . ASP A 1 128 ? -12.303 -0.035 23.028 1.00 75.31 128 ASP A C 1
ATOM 1037 O O . ASP A 1 128 ? -13.412 -0.043 22.486 1.00 75.31 128 ASP A O 1
ATOM 1041 N N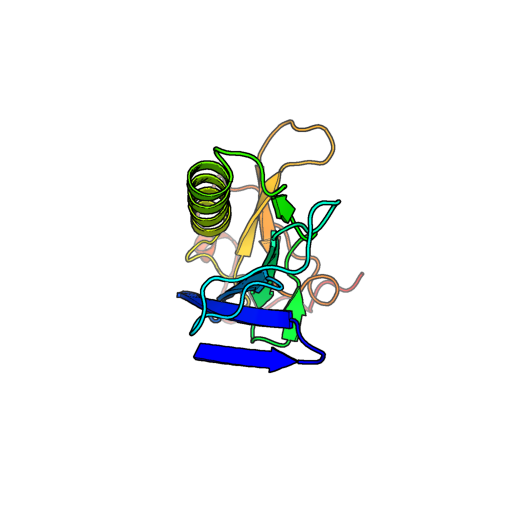 . PRO A 1 129 ? -11.524 -1.138 23.108 1.00 72.06 129 PRO A N 1
ATOM 1042 C CA . PRO A 1 129 ? -11.849 -2.443 22.518 1.00 72.06 129 PRO A CA 1
ATOM 1043 C C . PRO A 1 129 ? -13.246 -2.996 22.823 1.00 72.06 129 PRO A C 1
ATOM 1045 O O . PRO A 1 129 ? -13.725 -3.863 22.095 1.00 72.06 129 PRO A O 1
ATOM 1048 N N . LYS A 1 130 ? -13.904 -2.530 23.891 1.00 76.69 130 LYS A N 1
ATOM 1049 C CA . LYS A 1 130 ? -15.259 -2.959 24.263 1.00 76.69 130 LYS A CA 1
ATOM 1050 C C . LYS A 1 130 ? -16.369 -2.222 23.512 1.00 76.69 130 LYS A C 1
ATOM 1052 O O . LYS A 1 130 ? -17.513 -2.660 23.568 1.00 76.69 130 LYS A O 1
ATOM 1057 N N . ASN A 1 131 ? -16.061 -1.130 22.811 1.00 77.88 131 ASN A N 1
ATOM 1058 C CA . ASN A 1 131 ? -17.068 -0.263 22.199 1.00 77.88 131 ASN A CA 1
ATOM 1059 C C . ASN A 1 131 ? -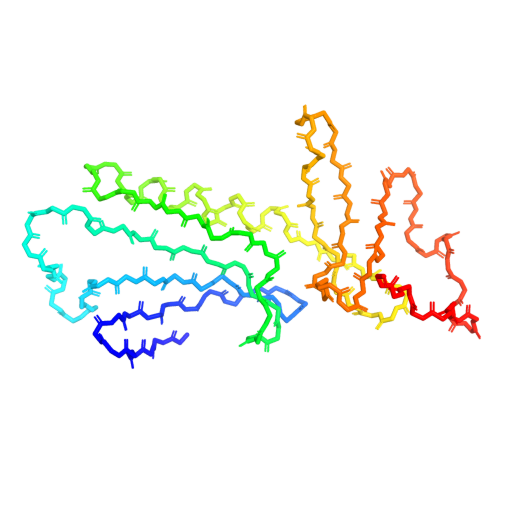16.717 0.126 20.751 1.00 77.88 131 ASN A C 1
ATOM 1061 O O . ASN A 1 131 ? -16.487 1.301 20.466 1.00 77.88 131 ASN A O 1
ATOM 1065 N N . ILE A 1 132 ? -16.597 -0.862 19.843 1.00 78.94 132 ILE A N 1
ATOM 1066 C CA . ILE A 1 132 ? -16.203 -0.631 18.432 1.00 78.94 132 ILE A CA 1
ATOM 1067 C C . ILE A 1 132 ? -17.282 0.213 17.748 1.00 78.94 132 ILE A C 1
ATOM 1069 O O . ILE A 1 132 ? -18.430 -0.233 17.699 1.00 78.94 132 ILE A O 1
ATOM 1073 N N . PRO A 1 133 ? -16.959 1.393 17.174 1.00 80.19 133 PRO A N 1
ATOM 1074 C CA . PRO A 1 133 ? -17.942 2.132 16.396 1.00 80.19 133 PRO A CA 1
ATOM 1075 C C . PRO A 1 133 ? -18.416 1.299 15.189 1.00 80.19 133 PRO A C 1
ATOM 1077 O O . PRO A 1 133 ? -17.710 0.399 14.721 1.00 80.19 133 PRO A O 1
ATOM 1080 N N . PRO A 1 134 ? -19.600 1.591 14.630 1.00 83.06 134 PRO A N 1
ATOM 1081 C CA . PRO A 1 134 ? -20.032 0.960 13.389 1.00 83.06 134 PRO A CA 1
ATOM 1082 C C . PRO A 1 134 ? -19.068 1.292 12.241 1.00 83.06 134 PRO A C 1
ATOM 1084 O O . PRO A 1 134 ? -18.495 2.383 12.195 1.00 83.06 134 PRO A O 1
ATOM 1087 N N . LEU A 1 135 ? -18.897 0.352 11.302 1.00 84.19 135 LEU A N 1
ATOM 1088 C CA . LEU A 1 135 ? -18.020 0.532 10.141 1.00 84.19 135 LEU A CA 1
ATOM 1089 C C . LEU A 1 135 ? -18.380 1.818 9.378 1.00 84.19 135 LEU A C 1
ATOM 1091 O O . LEU A 1 135 ? -19.536 1.970 8.967 1.00 84.19 135 LEU A O 1
ATOM 1095 N N . PRO A 1 136 ? -17.413 2.722 9.139 1.00 78.56 136 PRO A N 1
ATOM 1096 C CA . PRO A 1 136 ? -17.646 3.916 8.357 1.00 78.56 136 PRO A CA 1
ATOM 1097 C C . PRO A 1 136 ? -17.783 3.476 6.902 1.00 78.56 136 PRO A C 1
ATOM 1099 O O . PRO A 1 136 ? -16.810 3.075 6.255 1.00 78.56 136 PRO A O 1
ATOM 1102 N N . ARG A 1 137 ? -19.023 3.497 6.416 1.00 70.00 137 ARG A N 1
ATOM 1103 C CA . ARG A 1 137 ? -19.337 3.264 5.008 1.00 70.00 137 ARG A CA 1
ATOM 1104 C C . ARG A 1 137 ? -19.043 4.531 4.204 1.00 70.00 137 ARG A C 1
ATOM 1106 O O . ARG A 1 137 ? -18.900 5.617 4.768 1.00 70.00 137 ARG A O 1
ATOM 1113 N N . LYS A 1 138 ? -18.851 4.347 2.904 1.00 61.12 138 LYS A N 1
ATOM 1114 C CA . LYS A 1 138 ? -18.691 5.436 1.942 1.00 61.12 138 LYS A CA 1
ATOM 1115 C C . LYS A 1 138 ? -20.023 6.091 1.616 1.00 61.12 138 LYS A C 1
ATOM 1117 O O . LYS A 1 138 ? -21.031 5.352 1.620 1.00 61.12 138 LYS A O 1
#

pLDDT: mean 82.03, std 13.51, range [50.47, 96.69]

Secondary structure (DSSP, 8-state):
-EEEETTEEEEEEE-STTEEEEEEES--TTT---SSSS--EEEEEEEETTTEE-S--EEEE-STTHHHHHHHHHHHHHHHEEEEE-TTSPEEEEEE-TTS--EEEEETTTTT---EE--SS-GGGT--TTSPPPP---